Protein AF-A0A8S9K1U5-F1 (afdb_monomer_lite)

Structure (mmCIF, N/CA/C/O backbone):
data_AF-A0A8S9K1U5-F1
#
_entry.id   AF-A0A8S9K1U5-F1
#
loop_
_atom_site.group_PDB
_atom_site.id
_atom_site.type_symbol
_atom_site.label_atom_id
_atom_site.label_alt_id
_atom_site.label_comp_id
_atom_site.label_asym_id
_atom_site.label_entity_id
_atom_site.label_seq_id
_atom_site.pdbx_PDB_ins_code
_atom_site.Cartn_x
_atom_site.Cartn_y
_atom_site.Cartn_z
_atom_site.occupancy
_atom_site.B_iso_or_equiv
_atom_site.auth_seq_id
_atom_site.auth_comp_id
_atom_site.auth_asym_id
_atom_site.auth_atom_id
_atom_site.pdbx_PDB_model_num
ATOM 1 N N . MET A 1 1 ? -16.291 49.330 -12.202 1.00 42.06 1 MET A N 1
ATOM 2 C CA . MET A 1 1 ? -15.781 48.560 -13.355 1.00 42.06 1 MET A CA 1
ATOM 3 C C . MET A 1 1 ? -14.335 48.992 -13.502 1.00 42.06 1 MET A C 1
ATOM 5 O O . MET A 1 1 ? -14.124 50.186 -13.589 1.00 42.06 1 MET A O 1
ATOM 9 N N . GLU A 1 2 ? -13.315 48.164 -13.343 1.00 34.97 2 GLU A N 1
ATOM 10 C CA . GLU A 1 2 ? -13.195 46.718 -13.524 1.00 34.97 2 GLU A CA 1
ATOM 11 C C . GLU A 1 2 ? -12.323 46.128 -12.407 1.00 34.97 2 GLU A C 1
ATOM 13 O O . GLU A 1 2 ? -11.365 46.751 -11.955 1.00 34.97 2 GLU A O 1
ATOM 18 N N . GLY A 1 3 ? -12.695 44.936 -11.940 1.00 39.28 3 GLY A N 1
ATOM 19 C CA . GLY A 1 3 ? -11.840 44.102 -11.109 1.00 39.28 3 GLY A CA 1
ATOM 20 C C . GLY A 1 3 ? -11.025 43.193 -12.016 1.00 39.28 3 GLY A C 1
ATOM 21 O O . GLY A 1 3 ? -11.592 42.500 -12.857 1.00 39.28 3 GLY A O 1
ATOM 22 N N . THR A 1 4 ? -9.710 43.184 -11.843 1.00 39.72 4 THR A N 1
ATOM 23 C CA . THR A 1 4 ? -8.830 42.194 -12.459 1.00 39.72 4 THR A CA 1
ATOM 24 C C . THR A 1 4 ? -8.439 41.175 -11.398 1.00 39.72 4 THR A C 1
ATOM 26 O O . THR A 1 4 ? -7.916 41.500 -10.332 1.00 39.72 4 THR A O 1
ATOM 29 N N . GLY A 1 5 ? -8.832 39.931 -11.668 1.00 34.00 5 GLY A N 1
ATOM 30 C CA . GLY A 1 5 ? -8.720 38.795 -10.770 1.00 34.00 5 GLY A CA 1
ATOM 31 C C . GLY A 1 5 ? -7.273 38.471 -10.422 1.00 34.00 5 GLY A C 1
ATOM 32 O O . GLY A 1 5 ? -6.417 38.330 -11.291 1.00 34.00 5 GLY A O 1
ATOM 33 N N . SER A 1 6 ? -7.027 38.315 -9.125 1.00 36.34 6 SER A N 1
ATOM 34 C CA . SER A 1 6 ? -5.801 37.723 -8.607 1.00 36.34 6 SER A CA 1
ATOM 35 C C . SER A 1 6 ? -5.859 36.211 -8.829 1.00 36.34 6 SER A C 1
ATOM 37 O O . SER A 1 6 ? -6.542 35.488 -8.094 1.00 36.34 6 SER A O 1
ATOM 39 N N . SER A 1 7 ? -5.175 35.747 -9.879 1.00 37.69 7 SER A N 1
ATOM 40 C CA . SER A 1 7 ? -4.893 34.332 -10.122 1.00 37.69 7 SER A CA 1
ATOM 41 C C . SER A 1 7 ? -4.174 33.750 -8.909 1.00 37.69 7 SER A C 1
ATOM 43 O O . SER A 1 7 ? -2.983 33.969 -8.698 1.00 37.69 7 SER A O 1
ATOM 45 N N . HIS A 1 8 ? -4.913 32.999 -8.097 1.00 37.22 8 HIS A N 1
ATOM 46 C CA . HIS A 1 8 ? -4.344 32.143 -7.070 1.00 37.22 8 HIS A CA 1
ATOM 47 C C . HIS A 1 8 ? -3.583 31.008 -7.764 1.00 37.22 8 HIS A C 1
ATOM 49 O O . HIS A 1 8 ? -4.158 29.969 -8.080 1.00 37.22 8 HIS A O 1
ATOM 55 N N . GLN A 1 9 ? -2.281 31.194 -7.990 1.00 38.97 9 GLN A N 1
ATOM 56 C CA . GLN A 1 9 ? -1.367 30.066 -8.138 1.00 38.97 9 GLN A CA 1
ATOM 57 C C . GLN A 1 9 ? -1.420 29.280 -6.824 1.00 38.97 9 GLN A C 1
ATOM 59 O O . GLN A 1 9 ? -0.862 29.703 -5.807 1.00 38.97 9 GLN A O 1
ATOM 64 N N . LYS A 1 10 ? -2.131 28.147 -6.820 1.00 38.28 10 LYS A N 1
ATOM 65 C CA . LYS A 1 10 ? -1.891 27.099 -5.830 1.00 38.28 10 LYS A CA 1
ATOM 66 C C . LYS A 1 10 ? -0.416 26.737 -5.973 1.00 38.28 10 LYS A C 1
ATOM 68 O O . LYS A 1 10 ? -0.019 26.160 -6.974 1.00 38.28 10 LYS A O 1
ATOM 73 N N . LYS A 1 11 ? 0.406 27.147 -5.008 1.00 37.88 11 LYS A N 1
ATOM 74 C CA . LYS A 1 11 ? 1.739 26.574 -4.848 1.00 37.88 11 LYS A CA 1
ATOM 75 C C . LYS A 1 11 ? 1.515 25.113 -4.495 1.00 37.88 11 LYS A C 1
ATOM 77 O O . LYS A 1 11 ? 1.201 24.824 -3.339 1.00 37.88 11 LYS A O 1
ATOM 82 N N . ASP A 1 12 ? 1.614 24.232 -5.480 1.00 46.47 12 ASP A N 1
ATOM 83 C CA . ASP A 1 12 ? 1.801 22.814 -5.221 1.00 46.47 12 ASP A CA 1
ATOM 84 C C . ASP A 1 12 ? 3.069 22.705 -4.378 1.00 46.47 12 ASP A C 1
ATOM 86 O O . ASP A 1 12 ? 4.182 22.965 -4.834 1.00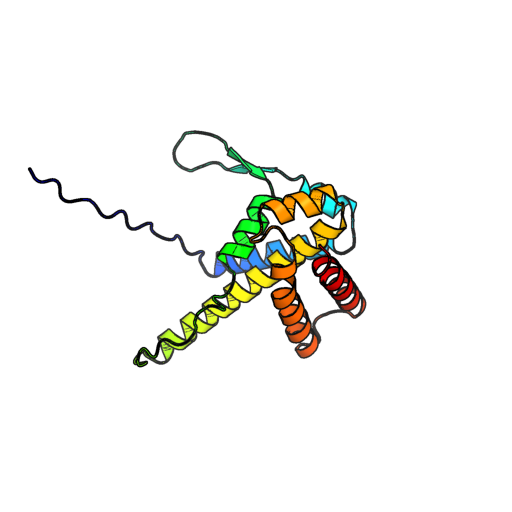 46.47 12 ASP A O 1
ATOM 90 N N . LYS A 1 13 ? 2.883 22.463 -3.078 1.00 56.69 13 LYS A N 1
ATOM 91 C CA . LYS A 1 13 ? 3.982 22.154 -2.172 1.00 56.69 13 LYS A CA 1
ATOM 92 C C . LYS A 1 13 ? 4.437 20.752 -2.537 1.00 56.69 13 LYS A C 1
ATOM 94 O O . LYS A 1 13 ? 3.907 19.780 -2.009 1.00 56.69 13 LYS A O 1
ATOM 99 N N . HIS A 1 14 ? 5.350 20.672 -3.493 1.00 65.75 14 HIS A N 1
ATOM 100 C CA . HIS A 1 14 ? 6.049 19.434 -3.770 1.00 65.75 14 HIS A CA 1
ATOM 101 C C . HIS A 1 14 ? 6.843 19.045 -2.519 1.00 65.75 14 HIS A C 1
ATOM 103 O O . HIS A 1 14 ? 7.444 19.919 -1.886 1.00 65.75 14 HIS A O 1
ATOM 109 N N . LEU A 1 15 ? 6.792 17.766 -2.145 1.00 75.31 15 LEU A N 1
ATOM 110 C CA . LEU A 1 15 ? 7.669 17.234 -1.108 1.00 75.31 15 LEU A CA 1
ATOM 111 C C . LEU A 1 15 ? 9.119 17.379 -1.582 1.00 75.31 15 LEU A C 1
ATOM 113 O O . LEU A 1 15 ? 9.400 17.278 -2.779 1.00 75.31 15 LEU A O 1
ATOM 117 N N . THR A 1 16 ? 10.008 17.667 -0.643 1.00 83.62 16 THR A N 1
ATOM 118 C CA . THR A 1 16 ? 11.455 17.584 -0.857 1.00 83.62 16 THR A CA 1
ATOM 119 C C . THR A 1 16 ? 11.880 16.119 -0.973 1.00 83.62 16 THR A C 1
ATOM 121 O O . THR A 1 16 ? 11.216 15.247 -0.412 1.00 83.62 16 THR A O 1
ATOM 124 N N . ASP A 1 17 ? 13.000 15.845 -1.638 1.00 83.44 17 ASP A N 1
ATOM 125 C CA . ASP A 1 17 ? 13.525 14.482 -1.841 1.00 83.44 17 ASP A CA 1
ATOM 126 C C . ASP A 1 17 ? 13.679 13.739 -0.501 1.00 83.44 17 ASP A C 1
ATOM 128 O O . ASP A 1 17 ? 13.238 12.606 -0.330 1.00 83.44 17 ASP A O 1
ATOM 132 N N . GLN A 1 18 ? 14.163 14.442 0.529 1.00 85.56 18 GLN A N 1
ATOM 133 C CA . GLN A 1 18 ? 14.270 13.894 1.882 1.00 85.56 18 GLN A CA 1
ATOM 134 C C . GLN A 1 18 ? 12.903 13.529 2.494 1.00 85.56 18 GLN A C 1
ATOM 136 O O . GLN A 1 18 ? 12.784 12.543 3.222 1.00 85.56 18 GLN A O 1
ATOM 141 N N . GLU A 1 19 ? 11.859 14.323 2.249 1.00 89.00 19 GLU A N 1
ATOM 142 C CA . GLU A 1 19 ? 10.506 14.007 2.720 1.00 89.00 19 GLU A CA 1
ATOM 143 C C . GLU A 1 19 ? 9.918 12.798 1.981 1.00 89.00 19 GLU A C 1
ATOM 145 O O . GLU A 1 19 ? 9.189 12.014 2.594 1.00 89.00 19 GLU A O 1
ATOM 150 N N . LEU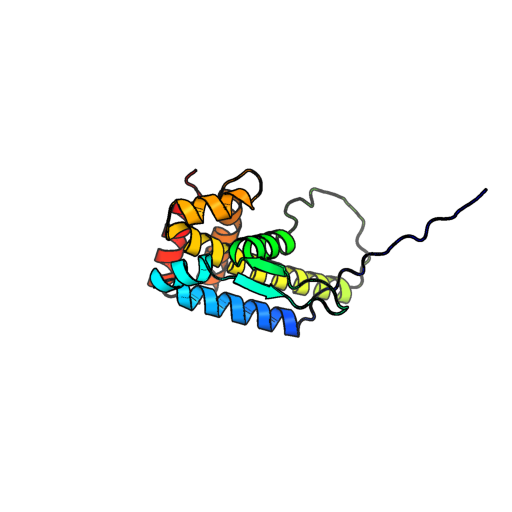 A 1 20 ? 10.252 12.620 0.699 1.00 88.12 20 LEU A N 1
ATOM 151 C CA . LEU A 1 20 ? 9.877 11.440 -0.079 1.00 88.12 20 LEU A CA 1
ATOM 152 C C . LEU A 1 20 ? 10.591 10.187 0.428 1.00 88.12 20 LEU A C 1
ATOM 154 O O . LEU A 1 20 ? 9.920 9.185 0.671 1.00 88.12 20 LEU A O 1
ATOM 158 N N . ASP A 1 21 ? 11.892 10.257 0.707 1.00 89.75 21 ASP A N 1
ATOM 159 C CA . ASP A 1 21 ? 12.643 9.162 1.332 1.00 89.75 21 ASP A CA 1
ATOM 160 C C . ASP A 1 21 ? 12.006 8.723 2.656 1.00 89.75 21 ASP A C 1
ATOM 162 O O . ASP A 1 21 ? 11.796 7.530 2.906 1.00 89.75 21 ASP A O 1
ATOM 166 N N . PHE A 1 22 ? 11.636 9.687 3.507 1.00 92.88 22 PHE A N 1
ATOM 167 C CA . PHE A 1 22 ? 10.922 9.389 4.747 1.00 92.88 22 PHE A CA 1
ATOM 168 C C . PHE A 1 22 ? 9.561 8.752 4.484 1.00 92.88 22 PHE A C 1
ATOM 170 O O . PHE A 1 22 ? 9.198 7.795 5.169 1.00 92.88 22 PHE A O 1
ATOM 177 N N . LEU A 1 23 ? 8.806 9.251 3.505 1.00 93.12 23 LEU A N 1
ATOM 178 C CA . LEU A 1 23 ? 7.510 8.689 3.148 1.00 93.12 23 LEU A CA 1
ATOM 179 C C . LEU A 1 23 ? 7.643 7.239 2.669 1.00 93.12 23 LEU A C 1
ATOM 181 O O . LEU A 1 23 ? 6.908 6.377 3.149 1.00 93.12 23 LEU A O 1
ATOM 185 N N . VAL A 1 24 ? 8.596 6.950 1.782 1.00 92.06 24 VAL A N 1
ATOM 186 C CA . VAL A 1 24 ? 8.878 5.595 1.292 1.00 92.06 24 VAL A CA 1
ATOM 187 C C . VAL A 1 24 ? 9.285 4.681 2.447 1.00 92.06 24 VAL A C 1
ATOM 189 O O . VAL A 1 24 ? 8.743 3.582 2.577 1.00 92.06 24 VAL A O 1
ATOM 192 N N . ALA A 1 25 ? 10.164 5.141 3.342 1.00 94.69 25 ALA A N 1
ATOM 193 C CA . ALA A 1 25 ? 10.573 4.375 4.517 1.00 94.69 25 ALA A CA 1
ATOM 194 C C . ALA A 1 25 ? 9.393 4.073 5.459 1.00 94.69 25 ALA A C 1
ATOM 196 O O . ALA A 1 25 ? 9.257 2.949 5.950 1.00 94.69 25 ALA A O 1
ATOM 197 N N . ILE A 1 26 ? 8.512 5.052 5.688 1.00 95.56 26 ILE A N 1
ATOM 198 C CA . ILE A 1 26 ? 7.303 4.881 6.501 1.00 95.56 26 ILE A CA 1
ATOM 199 C C . ILE A 1 26 ? 6.354 3.882 5.838 1.00 95.56 26 ILE A C 1
ATOM 201 O O . ILE A 1 26 ? 5.889 2.959 6.504 1.00 95.56 26 ILE A O 1
ATOM 205 N N . LEU A 1 27 ? 6.079 4.023 4.540 1.00 95.50 27 LEU A N 1
ATOM 206 C CA . LEU A 1 27 ? 5.199 3.107 3.814 1.00 95.50 27 LEU A CA 1
ATOM 207 C C . LEU A 1 27 ? 5.753 1.676 3.819 1.00 95.50 27 LEU A C 1
ATOM 209 O O . LEU A 1 27 ? 5.009 0.740 4.108 1.00 95.50 27 LEU A O 1
ATOM 213 N N . GLY A 1 28 ? 7.056 1.502 3.587 1.00 94.06 28 GLY A N 1
ATOM 214 C CA . GLY A 1 28 ? 7.723 0.202 3.668 1.00 94.06 28 GLY A CA 1
ATOM 215 C C . GLY A 1 28 ? 7.629 -0.426 5.063 1.00 94.06 28 GLY A C 1
ATOM 216 O O . GLY A 1 28 ? 7.330 -1.614 5.194 1.00 94.06 28 GLY A O 1
ATOM 217 N N . LEU A 1 29 ? 7.798 0.369 6.125 1.00 95.56 29 LEU A N 1
ATOM 218 C CA . LEU A 1 29 ? 7.602 -0.098 7.500 1.00 95.56 29 LEU A CA 1
ATOM 219 C C . LEU A 1 29 ? 6.148 -0.518 7.758 1.00 95.56 29 LEU A C 1
ATOM 221 O O . LEU A 1 29 ? 5.913 -1.561 8.367 1.00 95.56 29 LEU A O 1
ATOM 225 N N . LEU A 1 30 ? 5.174 0.267 7.294 1.00 96.19 30 LEU A N 1
ATOM 226 C CA . LEU A 1 30 ? 3.756 -0.059 7.437 1.00 96.19 30 LEU A CA 1
ATOM 227 C C . LEU A 1 30 ? 3.404 -1.357 6.706 1.00 96.19 30 LEU A C 1
ATOM 229 O O . LEU A 1 30 ? 2.714 -2.190 7.287 1.00 96.19 30 LEU A O 1
ATOM 233 N N . VAL A 1 31 ? 3.922 -1.565 5.491 1.00 94.88 31 VAL A N 1
ATOM 234 C CA . VAL A 1 31 ? 3.779 -2.831 4.753 1.00 94.88 31 VAL A CA 1
ATOM 235 C C . VAL A 1 31 ? 4.307 -3.998 5.586 1.00 94.88 31 VAL A C 1
ATOM 237 O O . VAL A 1 31 ? 3.569 -4.955 5.820 1.00 94.88 31 VAL A O 1
ATOM 240 N N . ASN A 1 32 ? 5.526 -3.885 6.121 1.00 93.25 32 ASN A N 1
ATOM 241 C CA . ASN A 1 32 ? 6.120 -4.925 6.965 1.00 93.25 32 ASN A CA 1
ATOM 242 C C . ASN A 1 32 ? 5.271 -5.235 8.210 1.00 93.25 32 ASN A C 1
ATOM 244 O O . ASN A 1 32 ? 5.186 -6.389 8.632 1.00 93.25 32 ASN A O 1
ATOM 248 N N . LEU A 1 33 ? 4.632 -4.222 8.804 1.00 94.69 33 LEU A N 1
ATOM 249 C CA . LEU A 1 33 ? 3.768 -4.401 9.973 1.00 94.69 33 LEU A CA 1
ATOM 250 C C . LEU A 1 33 ? 2.467 -5.139 9.644 1.00 94.69 33 LEU A C 1
ATOM 252 O O . LEU A 1 33 ? 1.952 -5.850 10.508 1.00 94.69 33 LEU A O 1
ATOM 256 N N . VAL A 1 34 ? 1.921 -4.973 8.436 1.00 95.50 34 VAL A N 1
ATOM 257 C CA . VAL A 1 34 ? 0.602 -5.514 8.076 1.00 95.50 34 VAL A CA 1
ATOM 258 C C . VAL A 1 34 ? 0.632 -6.797 7.247 1.00 95.50 34 VAL A C 1
ATOM 260 O O . VAL A 1 34 ? -0.364 -7.525 7.235 1.00 95.50 34 VAL A O 1
ATOM 263 N N . GLU A 1 35 ? 1.747 -7.094 6.569 1.00 92.69 35 GLU A N 1
ATOM 264 C CA . GLU A 1 35 ? 1.883 -8.233 5.646 1.00 92.69 35 GLU A CA 1
ATOM 265 C C . GLU A 1 35 ? 1.436 -9.548 6.304 1.00 92.69 35 GLU A C 1
ATOM 267 O O . GLU A 1 35 ? 0.677 -10.324 5.723 1.00 92.69 35 GLU A O 1
ATOM 272 N N . LYS A 1 36 ? 1.859 -9.782 7.554 1.00 90.81 36 LYS A N 1
ATOM 273 C CA . LYS A 1 36 ? 1.675 -11.065 8.259 1.00 90.81 36 LYS A CA 1
ATOM 274 C C . LYS A 1 36 ? 0.778 -10.985 9.495 1.00 90.81 36 LYS A C 1
ATOM 276 O O . LYS A 1 36 ? 0.559 -12.006 10.141 1.00 90.81 36 LYS A O 1
ATOM 281 N N . ASP A 1 37 ? 0.242 -9.810 9.820 1.00 93.56 37 ASP A N 1
ATOM 282 C CA . ASP A 1 37 ? -0.512 -9.581 11.057 1.00 93.56 37 ASP A CA 1
ATOM 283 C C . ASP A 1 37 ? -1.853 -8.877 10.782 1.00 93.56 37 ASP A C 1
ATOM 285 O O . ASP A 1 37 ? -1.909 -7.700 10.416 1.00 93.56 37 ASP A O 1
ATOM 289 N N . GLY A 1 38 ? -2.953 -9.611 10.985 1.00 92.19 38 GLY A N 1
ATOM 290 C CA . GLY A 1 38 ? -4.311 -9.079 10.830 1.00 92.19 38 GLY A CA 1
ATOM 291 C C . GLY A 1 38 ? -4.716 -8.079 11.907 1.00 92.19 38 GLY A C 1
ATOM 292 O O . GLY A 1 38 ? -5.404 -7.102 11.626 1.00 92.19 38 GLY A O 1
ATOM 293 N N . VAL A 1 39 ? -4.204 -8.224 13.130 1.00 94.94 39 VAL A N 1
ATOM 294 C CA . VAL A 1 39 ? -4.448 -7.239 14.191 1.00 94.94 39 VAL A CA 1
ATOM 295 C C . VAL A 1 39 ? -3.832 -5.899 13.798 1.00 94.94 39 VAL A C 1
ATOM 297 O O . VAL A 1 39 ? -4.467 -4.859 13.981 1.00 94.94 39 VAL A O 1
ATOM 300 N N . ASN A 1 40 ? -2.635 -5.909 13.205 1.00 96.50 40 ASN A N 1
ATOM 301 C CA . ASN A 1 40 ? -2.011 -4.692 12.688 1.00 96.50 40 ASN A CA 1
ATOM 302 C C . ASN A 1 40 ? -2.785 -4.110 11.503 1.00 96.50 40 ASN A C 1
ATOM 304 O O . ASN A 1 40 ? -2.977 -2.896 11.473 1.00 96.50 40 ASN A O 1
ATOM 308 N N . ARG A 1 41 ? -3.297 -4.939 10.580 1.00 96.25 41 ARG A N 1
ATOM 309 C CA . ARG A 1 41 ? -4.185 -4.465 9.501 1.00 96.25 41 ARG A CA 1
ATOM 310 C C . ARG A 1 41 ? -5.422 -3.764 10.048 1.00 96.25 41 ARG A C 1
ATOM 312 O O . ARG A 1 41 ? -5.698 -2.632 9.664 1.00 96.25 41 ARG A O 1
ATOM 319 N N . SER A 1 42 ? -6.129 -4.406 10.974 1.00 94.38 42 SER A N 1
ATOM 320 C CA . SER A 1 42 ? -7.319 -3.847 11.619 1.00 94.38 42 SER A CA 1
ATOM 321 C C . SER A 1 42 ? -7.011 -2.522 12.326 1.00 94.38 42 SER A C 1
ATOM 323 O O . SER A 1 42 ? -7.702 -1.527 12.116 1.00 94.38 42 SER A O 1
ATOM 325 N N . ARG A 1 43 ? -5.932 -2.471 13.119 1.00 95.38 43 ARG A N 1
ATOM 326 C CA . ARG A 1 43 ? -5.514 -1.250 13.830 1.00 95.38 43 ARG A CA 1
ATOM 327 C C . ARG A 1 43 ? -5.135 -0.122 12.881 1.00 95.38 43 ARG A C 1
ATOM 329 O O . ARG A 1 43 ? -5.519 1.014 13.130 1.00 95.38 43 ARG A O 1
ATOM 336 N N . LEU A 1 44 ? -4.397 -0.428 11.815 1.00 95.44 44 LEU A N 1
ATOM 337 C CA . LEU A 1 44 ? -3.972 0.569 10.841 1.00 95.44 44 LEU A CA 1
ATOM 338 C C . LEU A 1 44 ? -5.163 1.108 10.041 1.00 95.44 44 LEU A C 1
ATOM 340 O O . LEU A 1 44 ? -5.272 2.315 9.859 1.00 95.44 44 LEU A O 1
ATOM 344 N N . ALA A 1 45 ? -6.082 0.236 9.618 1.00 94.25 45 ALA A N 1
ATOM 345 C CA . ALA A 1 45 ? -7.288 0.628 8.892 1.00 94.25 45 ALA A CA 1
ATOM 346 C C . ALA A 1 45 ? -8.216 1.530 9.721 1.00 94.25 45 ALA A C 1
ATOM 348 O O . ALA A 1 45 ? -8.843 2.429 9.170 1.00 94.25 45 ALA A O 1
ATOM 349 N N . SER A 1 46 ? -8.297 1.305 11.035 1.00 92.69 46 SER A N 1
ATOM 350 C CA . SER A 1 46 ? -9.095 2.122 11.961 1.00 92.69 46 SER A CA 1
ATOM 351 C C . SER A 1 46 ? -8.333 3.302 12.572 1.00 92.69 46 SER A C 1
ATOM 353 O O . SER A 1 46 ? -8.883 3.996 13.425 1.00 92.69 46 SER A O 1
ATOM 355 N N . ALA A 1 47 ? -7.075 3.532 12.188 1.00 92.69 47 ALA A N 1
ATOM 356 C CA . ALA A 1 47 ? -6.295 4.632 12.735 1.00 92.69 47 ALA A CA 1
ATOM 357 C C . ALA A 1 47 ? -6.812 5.981 12.212 1.00 92.69 47 ALA A C 1
ATOM 359 O O . ALA A 1 47 ? -6.979 6.180 11.005 1.00 92.69 47 ALA A O 1
ATOM 360 N N . SER A 1 48 ? -7.002 6.926 13.129 1.00 88.06 48 SER A N 1
ATOM 361 C CA . SER A 1 48 ? -7.226 8.338 12.837 1.00 88.06 48 SER A CA 1
ATOM 362 C C . SER A 1 48 ? -6.144 9.179 13.508 1.00 88.06 48 SER A C 1
ATOM 364 O O . SER A 1 48 ? -5.575 8.797 14.535 1.00 88.06 48 SER A O 1
ATOM 366 N N . PHE A 1 49 ? -5.810 10.313 12.903 1.00 81.62 49 PHE A N 1
ATOM 367 C CA . PHE A 1 49 ? -4.811 11.232 13.433 1.00 81.62 49 PHE A CA 1
ATOM 368 C C . PHE A 1 49 ? -5.306 12.672 13.357 1.00 81.62 49 PHE A C 1
ATOM 370 O O . PHE A 1 49 ? -5.978 13.081 12.408 1.00 81.62 49 PHE A O 1
ATOM 377 N N . ALA A 1 50 ? -4.968 13.448 14.383 1.00 79.88 50 ALA A N 1
ATOM 378 C CA . ALA A 1 50 ? -5.287 14.863 14.436 1.00 79.88 50 ALA A CA 1
ATOM 379 C C . ALA A 1 50 ? -4.309 15.642 13.552 1.00 79.88 50 ALA A C 1
ATOM 381 O O . ALA A 1 50 ? -3.095 15.590 13.757 1.00 79.88 50 ALA A O 1
ATOM 382 N N . ILE A 1 51 ? -4.835 16.396 12.588 1.00 73.62 51 ILE A N 1
ATOM 383 C CA . ILE A 1 51 ? -4.027 17.315 11.784 1.00 73.62 51 ILE A CA 1
ATOM 384 C C . ILE A 1 51 ? -4.164 18.716 12.354 1.00 73.62 51 ILE A C 1
ATOM 386 O O . ILE A 1 51 ? -5.223 19.343 12.279 1.00 73.62 51 ILE A O 1
ATOM 390 N N . THR A 1 52 ? -3.060 19.244 12.872 1.00 67.19 52 THR A N 1
ATOM 391 C CA . THR A 1 52 ? -2.944 20.652 13.242 1.00 67.19 52 THR A CA 1
ATOM 392 C C . THR A 1 52 ? -2.628 21.480 12.000 1.00 67.19 52 THR A C 1
ATOM 394 O O . THR A 1 52 ? -1.502 21.515 11.508 1.00 67.19 52 THR A O 1
ATOM 397 N N . LYS A 1 53 ? -3.635 22.182 11.467 1.00 64.19 53 LYS A N 1
ATOM 398 C CA . LYS A 1 53 ? -3.419 23.145 10.379 1.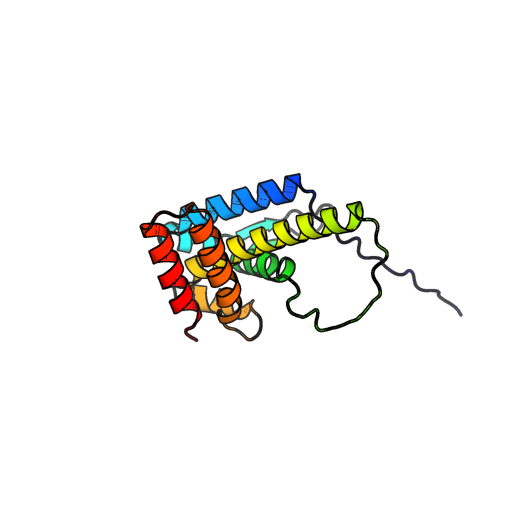00 64.19 53 LYS A CA 1
ATOM 399 C C . LYS A 1 53 ? -2.702 24.390 10.925 1.00 64.19 53 LYS A C 1
ATOM 401 O O . LYS A 1 53 ? -3.208 25.020 11.858 1.00 64.19 53 LYS A O 1
ATOM 406 N N . PRO A 1 54 ? -1.557 24.806 10.349 1.00 57.25 54 PRO A N 1
ATOM 407 C CA . PRO A 1 54 ? -0.821 25.979 10.808 1.00 57.25 54 PRO A CA 1
ATOM 408 C C . PRO A 1 54 ? -1.500 27.270 10.325 1.00 57.25 54 PRO A C 1
ATOM 410 O O . PRO A 1 54 ? -1.092 27.873 9.336 1.00 57.25 54 PRO A O 1
ATOM 413 N N . LYS A 1 55 ? -2.585 27.652 11.005 1.00 53.50 55 LYS A N 1
ATOM 414 C CA . LYS A 1 55 ? -3.162 29.001 11.183 1.00 53.50 55 LYS A CA 1
ATOM 415 C C . LYS A 1 55 ? -4.535 28.793 11.814 1.00 53.50 55 LYS A C 1
ATOM 417 O O . LYS A 1 55 ? -5.463 28.385 11.128 1.00 53.50 55 LYS A O 1
ATOM 422 N N . GLY A 1 56 ? -4.598 29.003 13.129 1.00 59.69 56 GLY A N 1
ATOM 423 C CA . GLY A 1 56 ? -5.671 28.574 14.024 1.00 59.69 56 GLY A CA 1
ATOM 424 C C . GLY A 1 56 ? -7.077 28.563 13.429 1.00 59.69 56 GLY A C 1
ATOM 425 O O . GLY A 1 56 ? -7.686 29.615 13.296 1.00 59.69 56 GLY A O 1
ATOM 426 N N . LEU A 1 57 ? -7.576 27.364 13.122 1.00 55.94 57 LEU A N 1
ATOM 427 C CA . LEU A 1 57 ? -8.965 26.934 13.288 1.00 55.94 57 LEU A CA 1
ATOM 428 C C . LEU A 1 57 ? -9.088 25.464 12.848 1.00 55.94 57 LEU A C 1
ATOM 430 O O . LEU A 1 57 ? -8.683 25.113 11.743 1.00 55.94 57 LEU A O 1
ATOM 434 N N . GLN A 1 58 ? -9.713 24.666 13.717 1.00 54.78 58 GLN A N 1
ATOM 435 C CA . GLN A 1 58 ? -10.142 23.270 13.551 1.00 54.78 58 GLN A CA 1
ATOM 436 C C . GLN A 1 58 ? -9.040 22.201 13.481 1.00 54.78 58 GLN A C 1
ATOM 438 O O . GLN A 1 58 ? -8.338 22.044 12.484 1.00 54.78 58 GLN A O 1
ATOM 443 N N . GLU A 1 59 ? -8.973 21.407 14.553 1.00 58.75 59 GLU A N 1
ATOM 444 C CA . GLU A 1 59 ? -8.471 20.035 14.505 1.00 58.75 59 GLU A CA 1
ATOM 445 C C . GLU A 1 59 ? -9.406 19.247 13.583 1.00 58.75 59 GLU A C 1
ATOM 447 O O . GLU A 1 59 ? -10.608 19.157 13.833 1.00 58.75 59 GLU A O 1
ATOM 452 N N . SER A 1 60 ? -8.876 18.743 12.472 1.00 67.31 60 SER A N 1
ATOM 453 C CA . SER A 1 60 ? -9.578 17.754 11.658 1.00 67.31 60 SER A CA 1
ATOM 454 C C . SER A 1 60 ? -8.943 16.399 11.917 1.00 67.31 60 SER A C 1
ATOM 456 O O . SER A 1 60 ? -7.724 16.265 11.776 1.00 67.31 60 SER A O 1
ATOM 458 N N . GLU A 1 61 ? -9.755 15.412 12.278 1.00 76.81 61 GLU A N 1
ATOM 459 C CA . GLU A 1 61 ? -9.334 14.016 12.251 1.00 76.81 61 GLU A CA 1
ATOM 460 C C . GLU A 1 61 ? -9.233 13.577 10.791 1.00 76.81 61 GLU A C 1
ATOM 462 O O . GLU A 1 61 ? -10.160 13.775 10.003 1.00 76.81 61 GLU A O 1
ATOM 467 N N . GLN A 1 62 ? -8.086 13.021 10.417 1.00 82.81 62 GLN A N 1
ATOM 468 C CA . GLN A 1 62 ? -7.924 12.347 9.142 1.00 82.81 62 GLN A CA 1
ATOM 469 C C . GLN A 1 62 ? -7.784 10.851 9.398 1.00 82.81 62 GLN A C 1
ATOM 471 O O . GLN A 1 62 ? -6.976 10.411 10.214 1.00 82.81 62 GLN A O 1
ATOM 476 N N . GLU A 1 63 ? -8.605 10.074 8.705 1.00 91.38 63 GLU A N 1
ATOM 477 C CA . GLU A 1 63 ? -8.547 8.618 8.732 1.00 91.38 63 GLU A CA 1
ATOM 478 C C . GLU A 1 63 ? -7.419 8.107 7.825 1.00 91.38 63 GLU A C 1
ATOM 480 O O . GLU A 1 63 ? -7.072 8.720 6.806 1.00 91.38 63 GLU A O 1
ATOM 485 N N . MET A 1 64 ? -6.862 6.948 8.178 1.00 93.31 64 MET A N 1
ATOM 486 C CA . MET A 1 64 ? -5.756 6.340 7.440 1.00 93.31 64 MET A CA 1
ATOM 487 C C . MET A 1 64 ? -6.154 5.913 6.019 1.00 93.31 64 MET A C 1
ATOM 489 O O . MET A 1 64 ? -5.415 6.178 5.076 1.00 93.31 64 MET A O 1
ATOM 493 N N . ILE A 1 65 ? -7.325 5.292 5.828 1.00 94.88 65 ILE A N 1
ATOM 494 C CA . ILE A 1 65 ? -7.757 4.809 4.501 1.00 94.88 65 ILE A CA 1
ATOM 495 C C . ILE A 1 65 ? -7.865 5.957 3.475 1.00 94.88 65 ILE A C 1
ATOM 497 O O . ILE A 1 65 ? -7.236 5.849 2.417 1.00 94.88 65 ILE A O 1
ATOM 501 N N . PRO A 1 66 ? -8.574 7.072 3.755 1.00 93.69 66 PRO A N 1
ATOM 502 C CA . PRO A 1 66 ? -8.617 8.217 2.847 1.00 93.69 66 PRO A CA 1
ATOM 503 C C . PRO A 1 66 ? -7.240 8.828 2.583 1.00 93.69 66 PRO A C 1
ATOM 505 O O . PRO A 1 66 ? -6.968 9.237 1.452 1.00 93.69 66 PRO A O 1
ATOM 508 N N . LEU A 1 67 ? -6.362 8.885 3.598 1.00 93.62 67 LEU A N 1
ATOM 509 C CA . LEU A 1 67 ? -4.988 9.360 3.418 1.00 93.62 67 LEU A CA 1
ATOM 510 C C . LEU A 1 67 ? -4.239 8.482 2.412 1.00 93.62 67 LEU A C 1
ATOM 512 O O . LEU A 1 67 ? -3.695 9.004 1.444 1.00 93.62 67 LEU A O 1
ATOM 516 N N . LEU A 1 68 ? -4.228 7.165 2.623 1.00 95.31 68 LEU A N 1
ATOM 517 C CA . LEU A 1 68 ? -3.506 6.223 1.767 1.00 95.31 68 LEU A CA 1
ATOM 518 C C . LEU A 1 68 ? -4.046 6.222 0.336 1.00 95.31 68 LEU A C 1
ATOM 520 O O . LEU A 1 68 ? -3.258 6.227 -0.606 1.00 95.31 68 LEU A O 1
ATOM 524 N N . CYS A 1 69 ? -5.370 6.297 0.162 1.00 94.81 69 CYS A N 1
ATOM 525 C CA . CYS A 1 69 ? -5.977 6.447 -1.163 1.00 94.81 69 CYS A CA 1
ATOM 526 C C . CYS A 1 69 ? -5.548 7.761 -1.828 1.00 94.81 69 CYS A C 1
ATOM 528 O O . CYS A 1 69 ? -5.235 7.775 -3.013 1.00 94.81 69 CYS A O 1
ATOM 530 N N . SER A 1 70 ? -5.480 8.859 -1.069 1.00 93.50 70 SER A N 1
ATOM 531 C CA . SER A 1 70 ? -5.025 10.151 -1.596 1.00 93.50 70 SER A CA 1
ATOM 532 C C . SER A 1 70 ? -3.550 10.118 -1.998 1.00 93.50 70 SER A C 1
ATOM 534 O O . SER A 1 70 ? -3.204 10.647 -3.051 1.00 93.50 70 SER A O 1
ATOM 536 N N . ILE A 1 71 ? -2.687 9.475 -1.201 1.00 93.50 71 ILE A N 1
ATOM 537 C CA . ILE A 1 71 ? -1.265 9.280 -1.527 1.00 93.50 71 ILE A CA 1
ATOM 538 C C . ILE A 1 71 ? -1.140 8.465 -2.814 1.00 93.50 71 ILE A C 1
ATOM 540 O O . ILE A 1 71 ? -0.448 8.903 -3.729 1.00 93.50 71 ILE A O 1
ATOM 544 N N . PHE A 1 72 ? -1.849 7.340 -2.917 1.00 95.38 72 PHE A N 1
ATOM 545 C CA . PHE A 1 72 ? -1.857 6.508 -4.119 1.00 95.38 72 PHE A CA 1
ATOM 546 C C . PHE A 1 72 ? -2.270 7.312 -5.361 1.00 95.38 72 PHE A C 1
ATOM 548 O O . PHE A 1 72 ? -1.522 7.377 -6.328 1.00 95.38 72 PHE A O 1
ATOM 555 N N . LEU A 1 73 ? -3.411 8.005 -5.309 1.00 92.75 73 LEU A N 1
ATOM 556 C CA . LEU A 1 73 ? -3.942 8.748 -6.458 1.00 92.75 73 LEU A CA 1
ATOM 557 C C . LEU A 1 73 ? -3.101 9.975 -6.838 1.00 92.75 73 LEU A C 1
ATOM 559 O O . LEU A 1 73 ? -3.067 10.346 -8.004 1.00 92.75 73 LEU A O 1
ATOM 563 N N . THR A 1 74 ? -2.429 10.612 -5.876 1.00 91.25 74 THR A N 1
ATOM 564 C CA . THR A 1 74 ? -1.567 11.782 -6.145 1.00 91.25 74 THR A CA 1
ATOM 565 C C . THR A 1 74 ? -0.243 11.382 -6.795 1.00 91.25 74 THR A C 1
ATOM 567 O O . THR A 1 74 ? 0.346 12.177 -7.523 1.00 91.25 74 THR A O 1
ATOM 570 N N . ASN A 1 75 ? 0.226 10.162 -6.527 1.00 89.25 75 ASN A N 1
ATOM 571 C CA . ASN A 1 75 ? 1.474 9.627 -7.073 1.00 89.25 75 ASN A CA 1
ATOM 572 C C . ASN A 1 75 ? 1.246 8.677 -8.250 1.00 89.25 75 ASN A C 1
ATOM 574 O O . ASN A 1 75 ? 2.215 8.160 -8.798 1.00 89.25 75 ASN A O 1
ATOM 578 N N . GLN A 1 76 ? -0.013 8.471 -8.644 1.00 81.81 76 GLN A N 1
ATOM 579 C CA . GLN A 1 76 ? -0.357 7.672 -9.803 1.00 81.81 76 GLN A CA 1
ATOM 580 C C . GLN A 1 76 ? 0.322 8.258 -11.039 1.00 81.81 76 GLN A C 1
ATOM 582 O O . GLN A 1 76 ? 0.053 9.400 -11.424 1.00 81.81 76 GLN A O 1
ATOM 587 N N . GLY A 1 77 ? 1.226 7.475 -11.632 1.00 66.56 77 GLY A N 1
ATOM 588 C CA . GLY A 1 77 ? 1.887 7.855 -12.870 1.00 66.56 77 GLY A CA 1
ATOM 589 C C . GLY A 1 77 ? 0.841 8.125 -13.948 1.00 66.56 77 GLY A C 1
ATOM 590 O O . GLY A 1 77 ? -0.121 7.367 -14.093 1.00 66.56 77 GLY A O 1
ATOM 591 N N . SER A 1 78 ? 1.002 9.215 -14.694 1.00 53.09 78 SER A N 1
ATOM 592 C CA . SER A 1 78 ? 0.155 9.524 -15.843 1.00 53.09 78 SER A CA 1
ATOM 593 C C . SER A 1 78 ? 0.332 8.450 -16.924 1.00 53.09 78 SER A C 1
ATOM 595 O O . SER A 1 78 ? 1.109 8.622 -17.855 1.00 53.09 78 SER A O 1
ATOM 597 N N . GLU A 1 79 ? -0.412 7.345 -16.855 1.00 47.72 79 GLU A N 1
ATOM 598 C CA . GLU A 1 79 ? -0.549 6.418 -17.992 1.00 47.72 79 GLU A CA 1
ATOM 599 C C . GLU A 1 79 ? -1.372 7.040 -19.145 1.00 47.72 79 GLU A C 1
ATOM 601 O O . GLU A 1 79 ? -1.472 6.459 -20.224 1.00 47.72 79 GLU A O 1
ATOM 606 N N . ASP A 1 80 ? -1.920 8.248 -18.948 1.00 38.78 80 ASP A N 1
ATOM 607 C CA . ASP A 1 80 ? -2.695 9.019 -19.929 1.00 38.78 80 ASP A CA 1
ATOM 608 C C . ASP A 1 80 ? -1.885 10.080 -20.702 1.00 38.78 80 ASP A C 1
ATOM 610 O O . ASP A 1 80 ? -2.476 10.938 -21.360 1.00 38.78 80 ASP A O 1
ATOM 614 N N . THR A 1 81 ? -0.550 10.012 -20.745 1.00 38.41 81 THR A N 1
ATOM 615 C CA . THR A 1 81 ? 0.201 10.740 -21.790 1.00 38.41 81 THR A CA 1
ATOM 616 C C . THR A 1 81 ? 0.160 9.940 -23.095 1.00 38.41 81 THR A C 1
ATOM 618 O O . THR A 1 81 ? 1.160 9.421 -23.588 1.00 38.41 81 THR A O 1
ATOM 621 N N . LYS A 1 82 ? -1.043 9.815 -23.666 1.00 36.75 82 LYS A N 1
ATOM 622 C CA . LYS A 1 82 ? -1.195 9.533 -25.092 1.00 36.75 82 LYS A CA 1
ATOM 623 C C . LYS A 1 82 ? -0.687 10.746 -25.859 1.00 36.75 82 LYS A C 1
ATOM 625 O O . LYS A 1 82 ? -1.272 11.814 -25.750 1.00 36.75 82 LYS A O 1
ATOM 630 N N . GLU A 1 83 ? 0.372 10.529 -26.631 1.00 40.31 83 GLU A N 1
ATOM 631 C CA . GLU A 1 83 ? 0.662 11.225 -27.888 1.00 40.31 83 GLU A CA 1
ATOM 632 C C . GLU A 1 83 ? 0.327 12.729 -27.914 1.00 40.31 83 GLU A C 1
ATOM 634 O O . GLU A 1 83 ? -0.605 13.151 -28.592 1.00 40.31 83 GLU A O 1
ATOM 639 N N . GLU A 1 84 ? 1.151 13.566 -27.287 1.00 34.56 84 GLU A N 1
ATOM 640 C CA . GLU A 1 84 ? 1.403 14.885 -27.866 1.00 34.56 84 GLU A CA 1
ATOM 641 C C . GLU A 1 84 ? 2.892 15.023 -28.153 1.00 34.56 84 GLU A C 1
ATOM 643 O O . GLU A 1 84 ? 3.750 15.142 -27.284 1.00 34.56 84 GLU A O 1
ATOM 648 N N . THR A 1 85 ? 3.178 14.951 -29.447 1.00 39.81 85 THR A N 1
ATOM 649 C CA . THR A 1 85 ? 4.391 15.414 -30.096 1.00 39.81 85 THR A CA 1
ATOM 650 C C . THR A 1 85 ? 4.624 16.891 -29.773 1.00 39.81 85 THR A C 1
ATOM 652 O O . THR A 1 85 ? 4.283 17.767 -30.566 1.00 39.81 85 THR A O 1
ATOM 655 N N . THR A 1 86 ? 5.230 17.187 -28.632 1.00 34.62 86 THR A N 1
ATOM 656 C CA . THR A 1 86 ? 5.880 18.473 -28.370 1.00 34.62 86 THR A CA 1
ATOM 657 C C . THR A 1 86 ? 7.380 18.240 -28.385 1.00 34.62 86 THR A C 1
ATOM 659 O O . THR A 1 86 ? 7.999 17.802 -27.425 1.00 34.62 86 THR A O 1
ATOM 662 N N . THR A 1 87 ? 7.930 18.472 -29.574 1.00 38.31 87 THR A N 1
ATOM 663 C CA . THR A 1 87 ? 9.339 18.725 -29.891 1.00 38.31 87 THR A CA 1
ATOM 664 C C . THR A 1 87 ? 10.207 19.044 -28.669 1.00 38.31 87 THR A C 1
ATOM 666 O O . THR A 1 87 ? 10.194 20.167 -28.166 1.00 38.31 87 THR A O 1
ATOM 669 N N . PHE A 1 88 ? 10.970 18.036 -28.244 1.00 39.16 88 PHE A N 1
ATOM 670 C CA . PHE A 1 88 ? 12.006 18.109 -27.223 1.00 39.16 88 PHE A CA 1
ATOM 671 C C . PHE A 1 88 ? 13.133 19.053 -27.657 1.00 39.16 88 PHE A C 1
ATOM 673 O O . PHE A 1 88 ? 13.857 18.777 -28.612 1.00 39.16 88 PHE A O 1
ATOM 680 N N . THR A 1 89 ? 13.304 20.132 -26.901 1.00 49.56 89 THR A N 1
ATOM 681 C CA . THR A 1 89 ? 14.602 20.771 -26.657 1.00 49.56 89 THR A CA 1
ATOM 682 C C . THR A 1 89 ? 14.640 21.146 -25.176 1.00 49.56 89 THR A C 1
ATOM 684 O O . THR A 1 89 ? 14.507 22.317 -24.828 1.00 49.56 89 THR A O 1
ATOM 687 N N . LEU A 1 90 ? 14.703 20.141 -24.304 1.00 51.81 90 LEU A N 1
ATOM 688 C CA . LEU A 1 90 ? 15.062 20.329 -22.899 1.00 51.81 90 LEU A CA 1
ATOM 689 C C . LEU A 1 90 ? 16.472 19.769 -22.742 1.00 51.81 90 LEU A C 1
ATOM 691 O O . LEU A 1 90 ? 16.780 18.721 -23.309 1.00 51.81 90 LEU A O 1
ATOM 695 N N . ASP A 1 91 ? 17.320 20.544 -22.080 1.00 56.69 91 ASP A N 1
ATOM 696 C CA . ASP A 1 91 ? 18.723 20.241 -21.814 1.00 56.69 91 ASP A CA 1
ATOM 697 C C . ASP A 1 91 ? 18.834 18.866 -21.133 1.00 56.69 91 ASP A C 1
ATOM 699 O O . ASP A 1 91 ? 17.980 18.520 -20.312 1.00 56.69 91 ASP A O 1
ATOM 703 N N . ASP A 1 92 ? 19.850 18.070 -21.480 1.00 65.31 92 ASP A N 1
ATOM 704 C CA . ASP A 1 92 ? 19.964 16.659 -21.063 1.00 65.31 92 ASP A CA 1
ATOM 705 C C . ASP A 1 92 ? 19.886 16.483 -19.526 1.00 65.31 92 ASP A C 1
ATOM 707 O O . ASP A 1 92 ? 19.471 15.433 -19.038 1.00 65.31 92 ASP A O 1
ATOM 711 N N . GLU A 1 93 ? 20.223 17.520 -18.752 1.00 64.56 93 GLU A N 1
ATOM 712 C CA . GLU A 1 93 ? 20.147 17.538 -17.285 1.00 64.56 93 GLU A CA 1
ATOM 713 C C . GLU A 1 93 ? 18.709 17.670 -16.738 1.00 64.56 93 GLU A C 1
ATOM 715 O O . GLU A 1 93 ? 18.366 17.015 -15.752 1.00 64.56 93 GLU A O 1
ATOM 720 N N . GLU A 1 94 ? 17.833 18.456 -17.376 1.00 67.75 94 GLU A N 1
ATOM 721 C CA . GLU A 1 94 ? 16.434 18.614 -16.936 1.00 67.75 94 GLU A CA 1
ATOM 722 C C . GLU A 1 94 ? 15.619 17.337 -17.190 1.00 67.75 94 GLU A C 1
ATOM 724 O O . GLU A 1 94 ? 14.753 16.976 -16.390 1.00 67.75 94 GLU A O 1
ATOM 729 N N . ALA A 1 95 ? 15.934 16.618 -18.272 1.00 70.94 95 ALA A N 1
ATOM 730 C CA . ALA A 1 95 ? 15.308 15.338 -18.593 1.00 70.94 95 ALA A CA 1
ATOM 731 C C . ALA A 1 95 ? 15.660 14.239 -17.573 1.00 70.94 95 ALA A C 1
ATOM 733 O O . ALA A 1 95 ? 14.809 13.414 -17.236 1.00 70.94 95 ALA A O 1
ATOM 734 N N . VAL A 1 96 ? 16.893 14.237 -17.054 1.00 72.12 96 VAL A N 1
ATOM 735 C CA . VAL A 1 96 ? 17.324 13.281 -16.021 1.00 72.12 96 VAL A CA 1
ATOM 736 C C . VAL A 1 96 ? 16.598 13.544 -14.703 1.00 72.12 96 VAL A C 1
ATOM 738 O O . VAL A 1 96 ? 16.023 12.612 -14.142 1.00 72.12 96 VAL A O 1
ATOM 741 N N . LEU A 1 97 ? 16.537 14.798 -14.247 1.00 70.81 97 LEU A N 1
ATOM 742 C CA . LEU A 1 97 ? 15.878 15.152 -12.983 1.00 70.81 97 LEU A CA 1
ATOM 743 C C . LEU A 1 97 ? 14.375 14.832 -12.981 1.00 70.81 97 LEU A C 1
ATOM 745 O O . LEU A 1 97 ? 13.840 14.360 -11.977 1.00 70.81 97 LEU A O 1
ATOM 749 N N . GLU A 1 98 ? 13.681 15.049 -14.101 1.00 72.31 98 GLU A N 1
ATOM 750 C CA . GLU A 1 98 ? 12.262 14.685 -14.193 1.00 72.31 98 GLU A CA 1
ATOM 751 C C . GLU A 1 98 ? 12.075 13.158 -14.168 1.00 72.31 98 GLU A C 1
ATOM 753 O O . GLU A 1 98 ? 11.155 12.664 -13.516 1.00 72.31 98 GLU A O 1
ATOM 758 N N . SER A 1 99 ? 12.994 12.394 -14.774 1.00 75.62 99 SER A N 1
ATOM 759 C CA . SER A 1 99 ? 12.958 10.926 -14.724 1.00 75.62 99 SER A CA 1
ATOM 760 C C . SER A 1 99 ? 13.175 10.361 -13.312 1.00 75.62 99 SER A C 1
ATOM 762 O O . SER A 1 99 ? 12.525 9.386 -12.928 1.00 75.62 99 SER A O 1
ATOM 764 N N . GLU A 1 100 ? 14.038 10.990 -12.507 1.00 78.38 100 GLU A N 1
ATOM 765 C CA . GLU A 1 100 ? 14.276 10.605 -11.109 1.00 78.38 100 GLU A CA 1
ATOM 766 C C . GLU A 1 100 ? 13.020 10.832 -10.262 1.00 78.38 100 GLU A C 1
ATOM 768 O O . GLU A 1 100 ? 12.555 9.941 -9.550 1.00 78.38 100 GLU A O 1
ATOM 773 N N . LYS A 1 101 ? 12.393 11.994 -10.429 1.00 77.44 101 LYS A N 1
ATOM 774 C CA . LYS A 1 101 ? 11.157 12.361 -9.735 1.00 77.44 101 LYS A CA 1
ATOM 775 C C . LYS A 1 101 ? 9.969 11.479 -10.123 1.00 77.44 101 LYS A C 1
ATOM 777 O O . LYS A 1 101 ? 9.102 11.188 -9.295 1.00 77.44 101 LYS A O 1
ATOM 782 N N . GLU A 1 102 ? 9.895 11.046 -11.380 1.00 82.31 102 GLU A N 1
ATOM 783 C CA . GLU A 1 102 ? 8.913 10.051 -11.817 1.00 82.31 102 GLU A CA 1
ATOM 784 C C . GLU A 1 102 ? 9.152 8.688 -11.157 1.00 82.31 102 GLU A C 1
ATOM 786 O O . GLU A 1 102 ? 8.192 8.047 -10.717 1.00 82.31 102 GLU A O 1
ATOM 791 N N . ALA A 1 103 ? 10.411 8.261 -11.025 1.00 84.62 103 ALA A N 1
ATOM 792 C CA . ALA A 1 103 ? 10.760 7.026 -10.326 1.00 84.62 103 ALA A CA 1
ATOM 793 C C . ALA A 1 103 ? 10.335 7.061 -8.851 1.00 84.62 103 ALA A C 1
ATOM 795 O O . ALA A 1 103 ? 9.726 6.107 -8.367 1.00 84.62 103 ALA A O 1
ATOM 796 N N . GLU A 1 104 ? 10.567 8.170 -8.149 1.00 85.38 104 GLU A N 1
ATOM 797 C CA . GLU A 1 104 ? 10.143 8.335 -6.754 1.00 85.38 104 GLU A CA 1
ATOM 798 C C . GLU A 1 104 ? 8.622 8.257 -6.592 1.00 85.38 104 GLU A C 1
ATOM 800 O O . GLU A 1 104 ? 8.119 7.547 -5.715 1.00 85.38 104 GLU A O 1
ATOM 805 N N . LYS A 1 105 ? 7.867 8.923 -7.475 1.00 87.62 105 LYS A N 1
ATOM 806 C CA . LYS A 1 105 ? 6.399 8.834 -7.486 1.00 87.62 105 LYS A CA 1
ATOM 807 C C . LYS A 1 105 ? 5.929 7.403 -7.717 1.00 87.62 105 LYS A C 1
ATOM 809 O O . LYS A 1 105 ? 5.072 6.931 -6.974 1.00 87.62 105 LYS A O 1
ATOM 814 N N . MET A 1 106 ? 6.529 6.690 -8.672 1.00 90.88 106 MET A N 1
ATOM 815 C CA . MET A 1 106 ? 6.219 5.280 -8.926 1.00 90.88 106 MET A CA 1
ATOM 816 C C . MET A 1 106 ? 6.501 4.393 -7.703 1.00 90.88 106 MET A C 1
ATOM 818 O O . MET A 1 106 ? 5.744 3.462 -7.427 1.00 90.88 106 MET A O 1
ATOM 822 N N . ILE A 1 107 ? 7.556 4.681 -6.934 1.00 91.19 107 ILE A N 1
ATOM 823 C CA . ILE A 1 107 ? 7.861 3.957 -5.693 1.00 91.19 107 ILE A CA 1
ATOM 824 C C . ILE A 1 107 ? 6.777 4.222 -4.636 1.00 91.19 107 ILE A C 1
ATOM 826 O O . ILE A 1 107 ? 6.236 3.275 -4.055 1.00 91.19 107 ILE A O 1
ATOM 830 N N . VAL A 1 108 ? 6.418 5.487 -4.400 1.00 93.69 108 VAL A N 1
ATOM 831 C CA . VAL A 1 108 ? 5.363 5.863 -3.440 1.00 93.69 108 VAL A CA 1
ATOM 832 C C . VAL A 1 108 ? 4.007 5.274 -3.847 1.00 93.69 108 VAL A C 1
ATOM 834 O O . VAL A 1 108 ? 3.276 4.744 -3.002 1.00 93.69 108 VAL A O 1
ATOM 837 N N . GLU A 1 109 ? 3.677 5.311 -5.138 1.00 95.06 109 GLU A N 1
ATOM 838 C CA .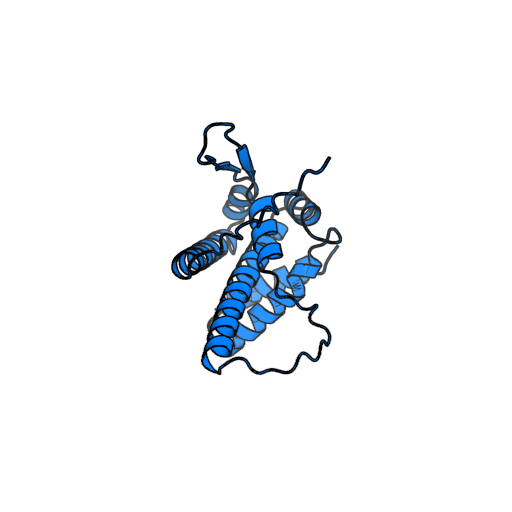 GLU A 1 109 ? 2.491 4.674 -5.715 1.00 95.06 109 GLU A CA 1
ATOM 839 C C . GLU A 1 109 ? 2.478 3.170 -5.412 1.00 95.06 109 GLU A C 1
ATOM 841 O O . GLU A 1 109 ? 1.494 2.651 -4.886 1.00 95.06 109 GLU A O 1
ATOM 846 N N . ALA A 1 110 ? 3.585 2.470 -5.662 1.00 94.56 110 ALA A N 1
ATOM 847 C CA . ALA A 1 110 ? 3.659 1.029 -5.468 1.00 94.56 110 ALA A CA 1
ATOM 848 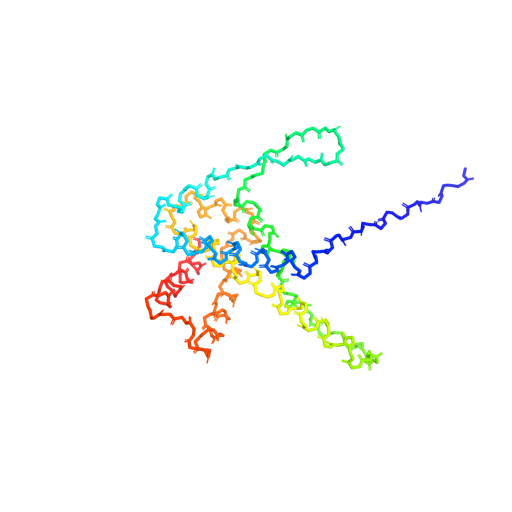C C . ALA A 1 110 ? 3.513 0.612 -3.999 1.00 94.56 110 ALA A C 1
ATOM 850 O O . ALA A 1 110 ? 2.735 -0.295 -3.690 1.00 94.56 110 ALA A O 1
ATOM 851 N N . TYR A 1 111 ? 4.201 1.285 -3.073 1.00 95.44 111 TYR A N 1
ATOM 852 C CA . TYR A 1 111 ? 4.085 0.962 -1.649 1.00 95.44 111 TYR A CA 1
ATOM 853 C C . TYR A 1 111 ? 2.715 1.334 -1.066 1.00 95.44 111 TYR A C 1
ATOM 855 O O . TYR A 1 111 ? 2.182 0.593 -0.237 1.00 95.44 111 TYR A O 1
ATOM 863 N N . SER A 1 112 ? 2.110 2.441 -1.509 1.00 96.88 112 SER A N 1
ATOM 864 C CA . SER A 1 112 ? 0.747 2.801 -1.094 1.00 96.88 112 SER A CA 1
ATOM 865 C C . SER A 1 112 ? -0.296 1.824 -1.647 1.00 96.88 112 SER A C 1
ATOM 867 O O . SER A 1 112 ? -1.167 1.383 -0.892 1.00 96.88 112 SER A O 1
ATOM 869 N N . ALA A 1 113 ? -0.169 1.396 -2.908 1.00 96.56 113 ALA A N 1
ATOM 870 C CA . ALA A 1 113 ? -1.012 0.359 -3.498 1.00 96.56 113 ALA A CA 1
ATOM 871 C C . ALA A 1 113 ? -0.890 -0.969 -2.743 1.00 96.56 113 ALA A C 1
ATOM 873 O O . ALA A 1 113 ? -1.904 -1.586 -2.416 1.00 96.56 113 ALA A O 1
ATOM 874 N N . LEU A 1 114 ? 0.335 -1.384 -2.410 1.00 96.00 114 LEU A N 1
ATOM 875 C CA . LEU A 1 114 ? 0.595 -2.616 -1.668 1.00 96.00 114 LEU A CA 1
ATOM 876 C C . LEU A 1 114 ? -0.030 -2.585 -0.273 1.00 96.00 114 LEU A C 1
ATOM 878 O O . LEU A 1 114 ? -0.674 -3.550 0.144 1.00 96.00 114 LEU A O 1
ATOM 882 N N . LEU A 1 115 ? 0.095 -1.457 0.426 1.00 97.06 115 LEU A N 1
ATOM 883 C CA . LEU A 1 115 ? -0.512 -1.270 1.736 1.00 97.06 115 LEU A CA 1
ATOM 884 C C . LEU A 1 115 ? -2.046 -1.325 1.666 1.00 97.06 115 LEU A C 1
ATOM 886 O O . LEU A 1 115 ? -2.665 -2.064 2.432 1.00 97.06 115 LEU A O 1
ATOM 890 N N . LEU A 1 116 ? -2.664 -0.605 0.721 1.00 97.19 116 LEU A N 1
ATOM 891 C CA . LEU A 1 116 ? -4.114 -0.648 0.484 1.00 97.19 116 LEU A CA 1
ATOM 892 C C . LEU A 1 116 ? -4.591 -2.070 0.172 1.00 97.19 116 LEU A C 1
ATOM 894 O O . LEU A 1 116 ? -5.612 -2.522 0.694 1.00 97.19 116 LEU A O 1
ATOM 898 N N . ALA A 1 117 ? -3.834 -2.793 -0.646 1.00 96.69 117 ALA A N 1
ATOM 899 C CA . ALA A 1 117 ? -4.172 -4.143 -1.044 1.00 96.69 117 ALA A CA 1
ATOM 900 C C . ALA A 1 117 ? -4.102 -5.114 0.149 1.00 96.69 117 ALA A C 1
ATOM 902 O O . ALA A 1 117 ? -5.059 -5.859 0.372 1.00 96.69 117 ALA A O 1
ATOM 903 N N . PHE A 1 118 ? -3.069 -5.032 0.999 1.00 96.44 118 PHE A N 1
ATOM 904 C CA . PHE A 1 118 ? -3.024 -5.799 2.250 1.00 96.44 118 PHE A CA 1
ATOM 905 C C . PHE A 1 118 ? -4.189 -5.460 3.179 1.00 96.44 118 PHE A C 1
ATOM 907 O O . PHE A 1 118 ? -4.871 -6.372 3.645 1.00 96.44 118 PHE A O 1
ATOM 914 N N . LEU A 1 119 ? -4.476 -4.176 3.416 1.00 96.44 119 LEU A N 1
ATOM 915 C CA . LEU A 1 119 ? -5.604 -3.760 4.258 1.00 96.44 119 LEU A CA 1
ATOM 916 C C . LEU A 1 119 ? -6.949 -4.286 3.733 1.00 96.44 119 LEU A C 1
ATOM 918 O O . LEU A 1 119 ? -7.804 -4.685 4.523 1.00 96.44 119 LEU A O 1
ATOM 922 N N . SER A 1 120 ? -7.126 -4.365 2.412 1.00 95.62 120 SER A N 1
ATOM 923 C CA . SER A 1 120 ? -8.354 -4.881 1.794 1.00 95.62 120 SER A CA 1
ATOM 924 C C . SER A 1 120 ? -8.636 -6.359 2.098 1.00 95.62 120 SER A C 1
ATOM 926 O O . SER A 1 120 ? -9.784 -6.796 2.004 1.00 95.62 120 SER A O 1
ATOM 928 N N . THR A 1 121 ? -7.612 -7.130 2.484 1.00 94.06 121 THR A N 1
ATOM 929 C CA . THR A 1 121 ? -7.766 -8.546 2.860 1.00 94.06 121 THR A CA 1
ATOM 930 C C . THR A 1 121 ? -8.279 -8.744 4.282 1.00 94.06 121 THR A C 1
ATOM 932 O O . THR A 1 121 ? -8.697 -9.845 4.628 1.00 94.06 121 THR A O 1
ATOM 935 N N . GLU A 1 122 ? -8.289 -7.692 5.103 1.00 93.75 122 GLU A N 1
ATOM 936 C CA . GLU A 1 122 ? -8.633 -7.807 6.518 1.00 93.75 122 GLU A CA 1
ATOM 937 C C . GLU A 1 122 ? -10.126 -8.053 6.748 1.00 93.75 122 GLU A C 1
ATOM 939 O O . GLU A 1 122 ? -10.514 -8.926 7.520 1.00 93.75 122 GLU A O 1
ATOM 944 N N . SER A 1 123 ? -10.991 -7.290 6.077 1.00 93.19 123 SER A N 1
ATOM 945 C CA . SER A 1 123 ? -12.438 -7.491 6.151 1.00 93.19 123 SER A CA 1
ATOM 946 C C . SER A 1 123 ? -13.154 -6.896 4.946 1.00 93.19 123 SER A C 1
ATOM 948 O O . SER A 1 123 ? -12.688 -5.938 4.328 1.00 93.19 123 SER A O 1
ATOM 950 N N . THR A 1 124 ? -14.357 -7.398 4.656 1.00 93.06 124 THR A N 1
ATOM 951 C CA . THR A 1 124 ? -15.225 -6.833 3.610 1.00 93.06 124 THR A CA 1
ATOM 952 C C . THR A 1 124 ? -15.568 -5.364 3.873 1.00 93.06 124 THR A C 1
ATOM 954 O O . THR A 1 124 ? -15.703 -4.593 2.929 1.00 93.06 124 THR A O 1
ATOM 957 N N . SER A 1 125 ? -15.670 -4.951 5.142 1.00 94.50 125 SER A N 1
ATOM 958 C CA . SER A 1 125 ? -15.936 -3.553 5.502 1.00 94.50 125 SER A CA 1
ATOM 959 C C . SER A 1 125 ? -14.768 -2.641 5.126 1.00 94.50 125 SER A C 1
ATOM 961 O O . SER A 1 125 ? -14.983 -1.608 4.498 1.00 94.50 125 SER A O 1
ATOM 963 N N . ILE A 1 126 ? -13.535 -3.035 5.464 1.00 94.50 126 ILE A N 1
ATOM 964 C CA . ILE A 1 126 ? -12.324 -2.274 5.117 1.00 94.50 126 ILE A CA 1
ATOM 965 C C . ILE A 1 126 ? -12.142 -2.238 3.598 1.00 94.50 126 ILE A C 1
ATOM 967 O O . ILE A 1 126 ? -11.917 -1.172 3.030 1.00 94.50 126 ILE A O 1
ATOM 971 N N . ARG A 1 127 ? -12.330 -3.380 2.924 1.00 95.00 127 ARG A N 1
ATOM 972 C CA . ARG A 1 127 ? -12.319 -3.469 1.457 1.00 95.00 127 ARG A CA 1
ATOM 973 C C . ARG A 1 127 ? -13.305 -2.489 0.819 1.00 95.00 127 ARG A C 1
ATOM 975 O O . ARG A 1 127 ? -12.931 -1.781 -0.109 1.00 95.00 127 ARG A O 1
ATOM 982 N N . ASN A 1 128 ? -14.540 -2.423 1.322 1.00 94.19 128 ASN A N 1
ATOM 983 C CA . ASN A 1 128 ? -15.554 -1.493 0.824 1.00 94.19 128 ASN A CA 1
ATOM 984 C C . ASN A 1 128 ? -15.187 -0.030 1.101 1.00 94.19 128 ASN A C 1
ATOM 986 O O . ASN A 1 128 ? -15.348 0.796 0.212 1.00 94.19 128 ASN A O 1
ATOM 990 N N . SER A 1 129 ? -14.645 0.276 2.283 1.00 94.88 129 SER A N 1
ATOM 991 C CA . SER A 1 129 ? -14.181 1.626 2.620 1.00 94.88 129 SER A CA 1
ATOM 992 C C . SER A 1 129 ? -13.099 2.100 1.647 1.00 94.88 129 SER A C 1
ATOM 994 O O . SER A 1 129 ? -13.258 3.147 1.033 1.00 94.88 129 SER A O 1
ATOM 996 N N . ILE A 1 130 ? -12.060 1.290 1.405 1.00 95.56 130 ILE A N 1
ATOM 997 C CA . ILE A 1 130 ? -11.012 1.592 0.413 1.00 95.56 130 ILE A CA 1
ATOM 998 C C . ILE A 1 130 ? -11.635 1.827 -0.965 1.00 95.56 130 ILE A C 1
ATOM 1000 O O . ILE A 1 130 ? -11.343 2.812 -1.640 1.00 95.56 130 ILE A O 1
ATOM 1004 N N . ARG A 1 131 ? -12.540 0.934 -1.364 1.00 94.56 131 ARG A N 1
ATOM 1005 C CA . ARG A 1 131 ? -13.235 0.992 -2.645 1.00 94.56 131 ARG A CA 1
ATOM 1006 C C . ARG A 1 131 ? -14.008 2.297 -2.838 1.00 94.56 131 ARG A C 1
ATOM 1008 O O . ARG A 1 131 ? -14.017 2.820 -3.945 1.00 94.56 131 ARG A O 1
ATOM 1015 N N . ASP A 1 132 ? -14.623 2.836 -1.793 1.00 94.75 132 ASP A N 1
ATOM 1016 C CA . ASP A 1 132 ? -15.404 4.073 -1.874 1.00 94.75 132 ASP A CA 1
ATOM 1017 C C . ASP A 1 132 ? -14.546 5.320 -2.146 1.00 94.75 132 ASP A C 1
ATOM 1019 O O . ASP A 1 132 ? -15.054 6.287 -2.720 1.00 94.75 132 ASP A O 1
ATOM 1023 N N . TYR A 1 133 ? -13.251 5.278 -1.812 1.00 93.62 133 TYR A N 1
ATOM 1024 C CA . TYR A 1 133 ? -12.283 6.344 -2.103 1.00 93.62 133 TYR A CA 1
ATOM 1025 C C . TYR A 1 133 ? -11.531 6.157 -3.428 1.00 93.62 133 TYR A C 1
ATOM 1027 O O . TYR A 1 133 ? -10.852 7.083 -3.872 1.00 93.62 133 TYR A O 1
ATOM 1035 N N . LEU A 1 134 ? -11.653 4.995 -4.078 1.00 92.94 134 LEU A N 1
ATOM 1036 C CA . LEU A 1 134 ? -10.991 4.716 -5.352 1.00 92.94 134 LEU A CA 1
ATOM 1037 C C . LEU A 1 134 ? -11.897 5.014 -6.564 1.00 92.94 134 LEU A C 1
ATOM 1039 O O . LEU A 1 134 ? -13.120 4.820 -6.516 1.00 92.94 134 LEU A O 1
ATOM 1043 N N . PRO A 1 135 ? -11.314 5.428 -7.706 1.00 89.12 135 PRO A N 1
ATOM 1044 C CA . PRO A 1 135 ? -12.044 5.574 -8.959 1.00 89.12 135 PRO A CA 1
ATOM 1045 C C . PRO A 1 135 ? -12.764 4.282 -9.352 1.00 89.12 135 PRO A C 1
ATOM 1047 O O . PRO A 1 135 ? -12.279 3.179 -9.112 1.00 89.12 135 PRO A O 1
ATOM 1050 N N . LYS A 1 136 ? -13.937 4.410 -9.986 1.00 88.25 136 LYS A N 1
ATOM 1051 C CA . LYS A 1 136 ? -14.781 3.275 -10.422 1.00 88.25 136 LYS A CA 1
ATOM 1052 C C . LYS A 1 136 ? -15.228 2.336 -9.291 1.00 88.25 136 LYS A C 1
ATOM 1054 O O . LYS A 1 136 ? -15.813 1.296 -9.588 1.00 88.25 136 LYS A O 1
ATOM 1059 N N . ARG A 1 137 ? -14.984 2.701 -8.025 1.00 88.62 137 ARG A N 1
ATOM 1060 C CA . ARG A 1 137 ? -15.303 1.902 -6.843 1.00 88.62 137 ARG A CA 1
ATOM 1061 C C . ARG A 1 137 ? -14.887 0.444 -7.008 1.00 88.62 137 ARG A C 1
ATOM 1063 O O . ARG A 1 137 ? -15.715 -0.451 -6.880 1.00 88.62 137 ARG A O 1
ATOM 1070 N N . ASN A 1 138 ? -13.612 0.196 -7.298 1.00 90.50 138 ASN A N 1
ATOM 1071 C CA . ASN A 1 138 ? -13.010 -1.140 -7.253 1.00 90.50 138 ASN A CA 1
ATOM 1072 C C . ASN A 1 138 ? -11.510 -1.049 -6.931 1.00 90.50 138 ASN A C 1
ATOM 1074 O O . ASN A 1 138 ? -10.931 0.034 -6.945 1.00 90.50 138 ASN A O 1
ATOM 1078 N N . LEU A 1 139 ? -10.894 -2.196 -6.640 1.00 92.50 139 LEU A N 1
ATOM 1079 C CA . LEU A 1 139 ? -9.461 -2.302 -6.357 1.00 92.50 139 LEU A CA 1
ATOM 1080 C C . LEU A 1 139 ? -8.633 -2.641 -7.607 1.00 92.50 139 LEU A C 1
ATOM 1082 O O . LEU A 1 139 ? -7.415 -2.773 -7.515 1.00 92.50 139 LEU A O 1
ATOM 1086 N N . ALA A 1 140 ? -9.262 -2.752 -8.783 1.00 92.94 140 ALA A N 1
ATOM 1087 C CA . ALA A 1 140 ? -8.582 -3.162 -10.011 1.00 92.94 140 ALA A CA 1
ATOM 1088 C C . ALA A 1 140 ? -7.523 -2.144 -10.461 1.00 92.94 140 ALA A C 1
ATOM 1090 O O . ALA A 1 140 ? -6.571 -2.516 -11.137 1.00 92.94 140 ALA A O 1
ATOM 1091 N N . ILE A 1 141 ? -7.649 -0.879 -10.045 1.00 92.56 141 ILE A N 1
ATOM 1092 C CA . ILE A 1 141 ? -6.637 0.158 -10.286 1.00 92.56 141 ILE A CA 1
ATOM 1093 C C . ILE A 1 141 ? -5.301 -0.131 -9.580 1.00 92.56 141 ILE A C 1
ATOM 1095 O O . ILE A 1 141 ? -4.265 0.339 -10.033 1.00 92.56 141 ILE A O 1
ATOM 1099 N N . LEU A 1 142 ? -5.305 -0.935 -8.509 1.00 94.19 142 LEU A N 1
ATOM 1100 C CA . LEU A 1 142 ? -4.086 -1.331 -7.797 1.00 94.19 142 LEU A CA 1
ATOM 1101 C C . LEU A 1 142 ? -3.323 -2.433 -8.547 1.00 94.19 142 LEU A C 1
ATOM 1103 O O . LEU A 1 142 ? -2.104 -2.511 -8.459 1.00 94.19 142 LEU A O 1
ATOM 1107 N N . VAL A 1 143 ? -4.029 -3.280 -9.304 1.00 94.50 143 VAL A N 1
ATOM 1108 C CA . VAL A 1 143 ? -3.472 -4.466 -9.979 1.00 94.50 143 VAL A CA 1
ATOM 1109 C C . VAL A 1 143 ? -2.274 -4.151 -10.887 1.00 94.50 143 VAL A C 1
ATOM 1111 O O . VAL A 1 143 ? -1.228 -4.757 -10.658 1.00 94.50 143 VAL A O 1
ATOM 1114 N N . PRO A 1 144 ? -2.348 -3.223 -11.866 1.00 93.56 144 PRO A N 1
ATOM 1115 C CA . PRO A 1 144 ? -1.216 -2.966 -12.764 1.00 93.56 144 PRO A CA 1
ATOM 1116 C C . PRO A 1 144 ? 0.024 -2.452 -12.017 1.00 93.56 144 PRO A C 1
ATOM 1118 O O . PRO A 1 144 ? 1.153 -2.811 -12.354 1.00 93.56 144 PRO A O 1
ATOM 1121 N N . VAL A 1 145 ? -0.180 -1.667 -10.957 1.00 94.44 145 VAL A N 1
ATOM 1122 C CA . VAL A 1 145 ? 0.898 -1.139 -10.112 1.00 94.44 145 VAL A CA 1
ATOM 1123 C C . VAL A 1 145 ? 1.574 -2.267 -9.330 1.00 94.44 145 VAL A C 1
ATOM 1125 O O . VAL A 1 145 ? 2.801 -2.353 -9.290 1.00 94.44 145 VAL A O 1
ATOM 1128 N N . LEU A 1 146 ? 0.788 -3.175 -8.748 1.00 94.19 146 LEU A N 1
ATOM 1129 C CA . LEU A 1 146 ? 1.303 -4.321 -7.999 1.00 94.19 146 LEU A CA 1
ATOM 1130 C C . LEU A 1 146 ? 2.012 -5.340 -8.903 1.00 94.19 146 LEU A C 1
ATOM 1132 O O . LEU A 1 146 ? 3.052 -5.875 -8.525 1.00 94.19 146 LEU A O 1
ATOM 1136 N N . GLU A 1 147 ? 1.496 -5.588 -10.109 1.00 93.06 147 GLU A N 1
ATOM 1137 C CA . GLU A 1 147 ? 2.150 -6.459 -11.094 1.00 93.06 147 GLU A CA 1
ATOM 1138 C C . GLU A 1 147 ? 3.512 -5.880 -11.520 1.00 93.06 147 GLU A C 1
ATOM 1140 O O . GLU A 1 147 ? 4.509 -6.608 -11.560 1.00 93.06 147 GLU A O 1
ATOM 1145 N N . ARG A 1 148 ? 3.595 -4.557 -11.733 1.00 91.44 148 ARG A N 1
ATOM 1146 C CA . ARG A 1 148 ? 4.863 -3.852 -11.986 1.00 91.44 148 ARG A CA 1
ATOM 1147 C C . ARG A 1 148 ? 5.820 -3.956 -10.797 1.00 91.44 148 ARG A C 1
ATOM 1149 O O . ARG A 1 148 ? 7.000 -4.248 -10.994 1.00 91.44 148 ARG A O 1
ATOM 1156 N N . PHE A 1 149 ? 5.318 -3.780 -9.573 1.00 90.56 149 PHE A N 1
ATOM 1157 C CA . PHE A 1 149 ? 6.101 -3.930 -8.343 1.00 90.56 149 PHE A CA 1
ATOM 1158 C C . PHE A 1 149 ? 6.730 -5.327 -8.240 1.00 90.56 149 PHE A C 1
ATOM 1160 O O . PHE A 1 149 ? 7.934 -5.440 -7.999 1.00 90.56 149 PHE A O 1
ATOM 1167 N N . VAL A 1 150 ? 5.951 -6.387 -8.479 1.00 89.25 150 VAL A N 1
ATOM 1168 C CA . VAL A 1 150 ? 6.437 -7.776 -8.449 1.00 89.25 150 VAL A CA 1
ATOM 1169 C C . VAL A 1 150 ? 7.477 -8.027 -9.539 1.00 89.25 150 VAL A C 1
ATOM 1171 O O . VAL A 1 150 ? 8.530 -8.603 -9.251 1.00 89.25 150 VAL A O 1
ATOM 1174 N N . ALA A 1 151 ? 7.224 -7.576 -10.771 1.00 88.94 151 ALA A N 1
ATOM 1175 C CA . ALA A 1 151 ? 8.152 -7.750 -11.887 1.00 88.94 151 ALA A CA 1
ATOM 1176 C C . ALA A 1 151 ? 9.509 -7.076 -11.613 1.00 88.94 151 ALA A C 1
ATOM 1178 O O . ALA A 1 151 ? 10.568 -7.686 -11.800 1.00 88.94 151 ALA A O 1
ATOM 1179 N N . PHE A 1 152 ? 9.480 -5.843 -11.101 1.00 87.31 152 PHE A N 1
ATOM 1180 C CA . PHE A 1 152 ? 10.679 -5.083 -10.756 1.00 87.31 152 PHE A CA 1
ATOM 1181 C C . PHE A 1 152 ? 11.502 -5.774 -9.664 1.00 87.31 152 PHE A C 1
ATOM 1183 O O . PHE A 1 152 ? 12.693 -6.031 -9.831 1.00 87.31 152 PHE A O 1
ATOM 1190 N N . HIS A 1 153 ? 10.864 -6.164 -8.564 1.00 84.44 153 HIS A N 1
ATOM 1191 C CA . HIS A 1 153 ? 11.574 -6.768 -7.441 1.00 84.44 153 HIS A CA 1
ATOM 1192 C C . HIS A 1 153 ? 12.057 -8.197 -7.707 1.00 84.44 153 HIS A C 1
ATOM 1194 O O . HIS A 1 153 ? 13.087 -8.602 -7.165 1.00 84.44 153 HIS A O 1
ATOM 1200 N N . THR A 1 154 ? 11.345 -8.949 -8.552 1.00 84.00 154 THR A N 1
ATOM 1201 C CA . THR A 1 154 ? 11.808 -10.255 -9.044 1.00 84.00 154 THR A CA 1
ATOM 1202 C C . THR A 1 154 ? 13.088 -10.094 -9.859 1.00 84.00 154 THR A C 1
ATOM 1204 O O . THR A 1 154 ? 14.028 -10.866 -9.686 1.00 84.00 154 THR A O 1
ATOM 1207 N N . THR A 1 155 ? 13.164 -9.046 -10.686 1.00 84.62 155 THR A N 1
ATOM 1208 C CA . THR A 1 155 ? 14.365 -8.727 -11.477 1.00 84.62 155 THR A CA 1
ATOM 1209 C C . THR A 1 155 ? 15.562 -8.392 -10.584 1.00 84.62 155 THR A C 1
ATOM 1211 O O . THR A 1 155 ? 16.681 -8.806 -10.873 1.00 84.62 155 THR A O 1
ATOM 1214 N N . LEU A 1 156 ? 15.331 -7.690 -9.472 1.00 82.88 156 LEU A N 1
ATOM 1215 C CA . LEU A 1 156 ? 16.378 -7.317 -8.516 1.00 82.88 156 LEU A CA 1
ATOM 1216 C C . LEU A 1 156 ? 16.692 -8.403 -7.471 1.00 82.88 156 LEU A C 1
ATOM 1218 O O . LEU A 1 156 ? 17.599 -8.221 -6.662 1.00 82.88 156 LEU A O 1
ATOM 1222 N N . ASN A 1 157 ? 15.960 -9.524 -7.469 1.00 78.00 157 ASN A N 1
ATOM 1223 C CA . ASN A 1 157 ? 16.061 -10.592 -6.468 1.00 78.00 157 ASN A CA 1
ATOM 1224 C C . ASN A 1 157 ? 15.969 -10.078 -5.009 1.00 78.00 157 ASN A C 1
ATOM 1226 O O . ASN A 1 157 ? 16.676 -10.555 -4.121 1.00 78.00 157 ASN A O 1
ATOM 1230 N N . MET A 1 158 ? 15.111 -9.080 -4.766 1.00 80.19 158 MET A N 1
ATOM 1231 C CA . MET A 1 158 ? 14.985 -8.403 -3.462 1.00 80.19 158 MET A CA 1
ATOM 1232 C C . MET A 1 158 ? 13.777 -8.847 -2.629 1.00 80.19 158 MET A C 1
ATOM 1234 O O . MET A 1 158 ? 13.601 -8.365 -1.513 1.00 80.19 158 MET A O 1
ATOM 1238 N N . ILE A 1 159 ? 12.941 -9.759 -3.137 1.00 74.88 159 ILE A N 1
ATOM 1239 C CA . ILE A 1 159 ? 11.760 -10.247 -2.416 1.00 74.88 159 ILE A CA 1
ATOM 1240 C C . ILE A 1 159 ? 11.951 -11.712 -1.995 1.00 74.88 159 ILE A C 1
ATOM 1242 O O . ILE A 1 159 ? 12.173 -12.568 -2.854 1.00 74.88 159 ILE A O 1
ATOM 1246 N N . PRO A 1 160 ? 11.804 -12.031 -0.694 1.00 82.56 160 PRO A N 1
ATOM 1247 C CA . PRO A 1 160 ? 11.723 -13.408 -0.226 1.00 82.56 160 PRO A CA 1
ATOM 1248 C C . PRO A 1 160 ? 10.541 -14.162 -0.864 1.00 82.56 160 PRO A C 1
ATOM 1250 O O . PRO A 1 160 ? 9.469 -13.570 -1.037 1.00 82.56 160 PRO A O 1
ATOM 1253 N N . PRO A 1 161 ? 10.669 -15.469 -1.159 1.00 81.75 161 PRO A N 1
ATOM 1254 C CA . PRO A 1 161 ? 9.608 -16.252 -1.800 1.00 81.75 161 PRO A CA 1
ATOM 1255 C C . PRO A 1 161 ? 8.256 -16.180 -1.075 1.00 81.75 161 PRO A C 1
ATOM 1257 O O . PRO A 1 161 ? 7.201 -16.180 -1.711 1.00 81.75 161 PRO A O 1
ATOM 1260 N N . GLU A 1 162 ? 8.276 -16.093 0.256 1.00 83.88 162 GLU A N 1
ATOM 1261 C CA . GLU A 1 162 ? 7.079 -15.992 1.089 1.00 83.88 162 GLU A CA 1
ATOM 1262 C C . GLU A 1 162 ? 6.331 -14.676 0.854 1.00 83.88 162 GLU A C 1
ATOM 1264 O O . GLU A 1 162 ? 5.113 -14.684 0.674 1.00 83.88 162 GLU A O 1
ATOM 1269 N N . THR A 1 163 ? 7.059 -13.559 0.804 1.00 85.75 163 THR A N 1
ATOM 1270 C CA . THR A 1 163 ? 6.491 -12.234 0.532 1.00 85.75 163 THR A CA 1
ATOM 1271 C C . THR A 1 163 ? 5.997 -12.156 -0.910 1.00 85.75 163 THR A C 1
ATOM 1273 O O . THR A 1 163 ? 4.893 -11.675 -1.142 1.00 85.75 163 THR A O 1
ATOM 1276 N N . HIS A 1 164 ? 6.726 -12.727 -1.878 1.00 87.38 164 HIS A N 1
ATOM 1277 C CA . HIS A 1 164 ? 6.261 -12.812 -3.268 1.00 87.38 164 HIS A CA 1
ATOM 1278 C C . HIS A 1 164 ? 4.905 -13.523 -3.363 1.00 87.38 164 HIS A C 1
ATOM 1280 O O . HIS A 1 164 ? 3.983 -13.041 -4.021 1.00 87.38 164 HIS A O 1
ATOM 1286 N N . LYS A 1 165 ? 4.755 -14.661 -2.674 1.00 89.12 165 LYS A N 1
ATOM 1287 C CA . LYS A 1 165 ? 3.492 -15.403 -2.647 1.00 89.12 165 LYS A CA 1
ATOM 1288 C C . LYS A 1 165 ? 2.353 -14.566 -2.054 1.00 89.12 165 LYS A C 1
ATOM 1290 O O . LYS A 1 165 ? 1.280 -14.517 -2.649 1.00 89.12 165 LYS A O 1
ATOM 1295 N N . ALA A 1 166 ? 2.592 -13.896 -0.925 1.00 89.38 166 ALA A N 1
ATOM 1296 C CA . ALA A 1 166 ? 1.591 -13.049 -0.279 1.00 89.38 166 ALA A CA 1
ATOM 1297 C C . ALA A 1 166 ? 1.137 -11.899 -1.195 1.00 89.38 166 ALA A C 1
ATOM 1299 O O . ALA A 1 166 ? -0.060 -11.649 -1.325 1.00 89.38 166 ALA A O 1
ATOM 1300 N N . VAL A 1 167 ? 2.075 -11.244 -1.886 1.00 91.00 167 VAL A N 1
ATOM 1301 C CA . VAL A 1 167 ? 1.760 -10.173 -2.843 1.00 91.00 167 VAL A CA 1
ATOM 1302 C C . VAL A 1 167 ? 0.915 -10.707 -4.005 1.00 91.00 167 VAL A C 1
ATOM 1304 O O . VAL A 1 167 ? -0.087 -10.090 -4.356 1.00 91.00 167 VAL A O 1
ATOM 1307 N N . MET A 1 168 ? 1.248 -11.877 -4.558 1.00 92.25 168 MET A N 1
ATOM 1308 C CA . MET A 1 168 ? 0.456 -12.500 -5.629 1.00 92.25 168 MET A CA 1
ATOM 1309 C C . MET A 1 168 ? -0.975 -12.844 -5.186 1.00 92.25 168 MET A C 1
ATOM 1311 O O . MET A 1 168 ? -1.922 -12.591 -5.927 1.00 92.25 168 MET A O 1
ATOM 1315 N N . GLU A 1 169 ? -1.158 -13.382 -3.976 1.00 92.88 169 GLU A N 1
ATOM 1316 C CA . GLU A 1 169 ? -2.492 -13.677 -3.423 1.00 92.88 169 GLU A CA 1
ATOM 1317 C C . GLU A 1 169 ? -3.337 -12.400 -3.269 1.00 92.88 169 GLU A C 1
ATOM 1319 O O . GLU A 1 169 ? -4.531 -12.381 -3.581 1.00 92.88 169 GLU A O 1
ATOM 1324 N N . VAL A 1 170 ? -2.707 -11.308 -2.837 1.00 93.19 170 VAL A N 1
ATOM 1325 C CA . VAL A 1 170 ? -3.352 -10.001 -2.694 1.00 93.19 170 VAL A CA 1
ATOM 1326 C C . VAL A 1 170 ? -3.724 -9.397 -4.054 1.00 93.19 170 VAL A C 1
ATOM 1328 O O . VAL A 1 170 ? -4.829 -8.871 -4.194 1.00 93.19 170 VAL A O 1
ATOM 1331 N N . ILE A 1 171 ? -2.869 -9.528 -5.074 1.00 94.00 171 ILE A N 1
ATOM 1332 C CA . ILE A 1 171 ? -3.172 -9.095 -6.450 1.00 94.00 171 ILE A CA 1
ATOM 1333 C C . ILE A 1 171 ? -4.437 -9.786 -6.967 1.00 94.00 171 ILE A C 1
ATOM 1335 O O . ILE A 1 171 ? -5.345 -9.122 -7.471 1.00 94.00 171 ILE A O 1
ATOM 1339 N N . GLU A 1 172 ? -4.532 -11.106 -6.806 1.00 94.44 172 GLU A N 1
ATOM 1340 C CA . GLU A 1 172 ? -5.712 -11.861 -7.235 1.00 94.44 172 GLU A CA 1
ATOM 1341 C C . GLU A 1 172 ? -6.972 -11.441 -6.460 1.00 94.44 172 GLU A C 1
ATOM 1343 O O . GLU A 1 172 ? -8.045 -11.295 -7.046 1.00 94.44 172 GLU A O 1
ATOM 1348 N N . SER A 1 173 ? -6.848 -11.135 -5.165 1.00 93.00 173 SER A N 1
ATOM 1349 C CA . SER A 1 173 ? -7.950 -10.583 -4.363 1.00 93.00 173 SER A CA 1
ATOM 1350 C C . SER A 1 173 ? -8.449 -9.224 -4.878 1.00 93.00 173 SER A C 1
ATOM 1352 O O . SER A 1 173 ? -9.660 -8.966 -4.863 1.00 93.00 173 SER A O 1
ATOM 1354 N N . CYS A 1 174 ? -7.548 -8.363 -5.365 1.00 92.75 174 CYS A N 1
ATOM 1355 C CA . CYS A 1 174 ? -7.885 -7.054 -5.935 1.00 92.75 174 CYS A CA 1
ATOM 1356 C C . CYS A 1 174 ? -8.575 -7.139 -7.306 1.00 92.75 174 CYS A C 1
ATOM 1358 O O . CYS A 1 174 ? -9.299 -6.211 -7.669 1.00 92.75 174 CYS A O 1
ATOM 1360 N N . LYS A 1 175 ? -8.387 -8.237 -8.054 1.00 91.19 175 LYS A N 1
ATOM 1361 C CA . LYS A 1 175 ? -9.090 -8.498 -9.328 1.00 91.19 175 LYS A CA 1
ATOM 1362 C C . LYS A 1 175 ? -10.569 -8.837 -9.122 1.00 91.19 175 LYS A C 1
ATOM 1364 O O . LYS A 1 175 ? -11.374 -8.680 -10.040 1.00 91.19 175 LYS A O 1
ATOM 1369 N N . LEU A 1 176 ? -10.933 -9.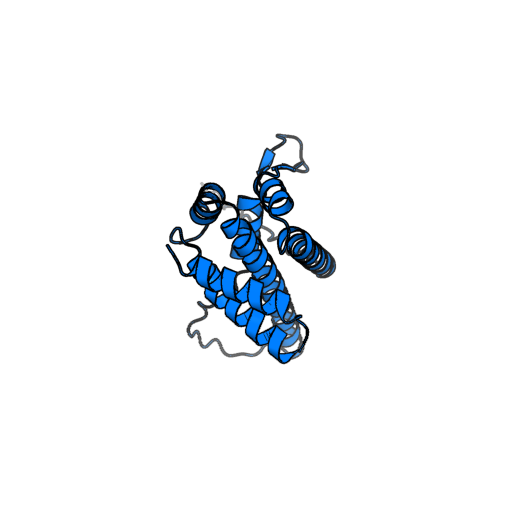302 -7.927 1.00 86.69 176 LEU A N 1
ATOM 1370 C CA . LEU A 1 176 ? -12.319 -9.587 -7.565 1.00 86.69 176 LEU A CA 1
ATOM 1371 C C . LEU A 1 176 ? -13.104 -8.277 -7.314 1.00 86.69 176 LEU A C 1
ATOM 1373 O O . LEU A 1 176 ? -12.509 -7.289 -6.881 1.00 86.69 176 LEU A O 1
ATOM 1377 N N . PRO A 1 177 ? -14.429 -8.255 -7.552 1.00 70.19 177 PRO A N 1
ATOM 1378 C CA . PRO A 1 177 ? -15.279 -7.070 -7.355 1.00 70.19 177 PRO A CA 1
ATOM 1379 C C . PRO A 1 177 ? -15.458 -6.615 -5.891 1.00 70.19 177 PRO A C 1
ATOM 1381 O O . PRO A 1 177 ? -15.243 -7.424 -4.961 1.00 70.19 177 PRO A O 1
#

Sequence (177 aa):
MEGTGSSHQKKDKHLTDQELDFLVAILGLLVNLVEKDGVNRSRLASASFAITKPKGLQESEQEMIPLLCSIFLTNQGSEDTKEETTTFTLDDEEAVLESEKEAEKMIVEAYSALLLAFLSTESTSIRNSIRDYLPKRNLAILVPVLERFVAFHTTLNMIPPETHKAVMEVIESCKLP

Organism: Brassica cretica (NCBI:txid69181)

Radius of gyration: 19.0 Å; chains: 1; bounding box: 36×65×45 Å

InterPro domains:
  IPR011989 Armadillo-like helical [G3DSA:1.25.10.10] (5-176)
  IPR039874 Wings apart-like protein [PTHR22100] (11-176)

pLDDT: mean 80.35, std 19.24, range [34.0, 97.19]

Secondary structure (DSSP, 8-state):
--PPP--------PPPHHHHHHHHHHHHHHHHHHSS-HHHHHHHHT-EEEE--SSSS--EEEEHHHHHHHHHHHH---TT-----------HHHHHHHHHHHHHHHHHHHHHHHHHHHHHTT-HHHHHHHHHHSGGGSSTTTHHHHHHHHHHHHHTT-S-HHHHHHHHHHHHHHH--

Foldseek 3Di:
DDDDDDPPPPPPPDDDPVVLVVLLVVLVVLLVQLLPDLVSLVCLQADWDFDDDPPDDDTDIDGNLLVLLCQLVVLPPPPPPDDDPDDDDDDPVVVVVVVVVNVSSLSSNLSSLSSLLSSLVNDVVSVQVNLVNDPPSASLVSLVSLVVVLVVCVVVVNDDPVSSVSSVVSSVVRVPD